Protein AF-A0A2S7BXI3-F1 (afdb_monomer_lite)

Organism: NCBI:txid743699

Radius of gyration: 25.81 Å; chains: 1; bounding box: 62×30×86 Å

pLDDT: mean 72.22, std 14.23, range [39.94, 91.0]

Sequence (133 aa):
MGDLLAGLSDLPPLTIGIALSSFLTGALSGAFLQHRASAKRASDIFRLALLEAFSGMYPTPSNWPSNVDARLRSVYPKLEQAVEAFRPHLSLWRRRSFNQAWFLYRLGEDGREIDVQVYHQYMEFMEAGHPPH

Foldseek 3Di:
DPPVVVVVVPDDPVVVVVVVVVVVVVVVVVVVVVLVVVLVVLVVVLVVLVCVLCPQCPDDVVSQDPCNVVSCVVSVVSNVVSLVSNLVSDDPVVSVVSVVVVQCQQDNPVSPPDVHGDPVVVCVVVPPDDDDD

Structure (mmCIF, N/CA/C/O backbone):
data_AF-A0A2S7BXI3-F1
#
_entry.id   AF-A0A2S7BXI3-F1
#
loop_
_atom_site.group_PDB
_atom_site.id
_atom_site.type_symbol
_atom_site.label_atom_id
_atom_site.label_alt_id
_atom_site.label_comp_id
_atom_site.label_asym_id
_atom_site.label_entity_id
_atom_site.label_seq_id
_atom_site.pdbx_PDB_ins_code
_atom_site.Cartn_x
_atom_site.Cartn_y
_atom_site.Cartn_z
_atom_site.occupancy
_atom_site.B_iso_or_equiv
_atom_site.auth_seq_id
_atom_site.auth_comp_id
_atom_site.auth_asym_id
_atom_site.auth_atom_id
_atom_site.pdbx_PDB_model_num
ATOM 1 N N . MET A 1 1 ? 29.683 -0.791 -46.509 1.00 50.84 1 MET A N 1
ATOM 2 C CA . MET A 1 1 ? 29.049 -1.089 -45.202 1.00 50.84 1 MET A CA 1
ATOM 3 C C . MET A 1 1 ? 30.025 -1.878 -44.31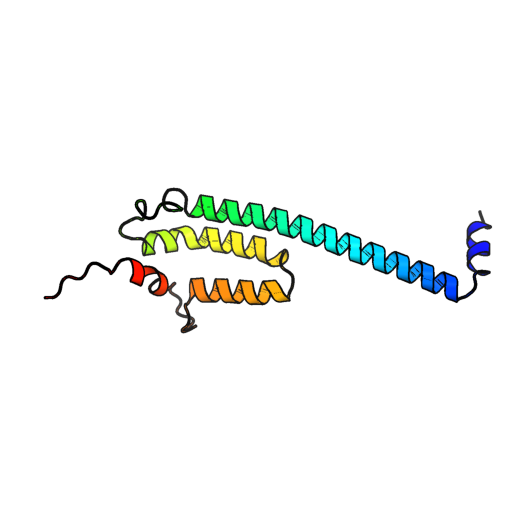2 1.00 50.84 1 MET A C 1
ATOM 5 O O . MET A 1 1 ? 29.654 -2.896 -43.753 1.00 50.84 1 MET A O 1
ATOM 9 N N . GLY A 1 2 ? 31.290 -1.441 -44.225 1.00 53.94 2 GLY A N 1
ATOM 10 C CA . GLY A 1 2 ? 32.366 -2.158 -43.515 1.00 53.94 2 GLY A CA 1
ATOM 11 C C . GLY A 1 2 ? 33.232 -1.268 -42.614 1.00 53.94 2 GLY A C 1
ATOM 12 O O . GLY A 1 2 ? 33.927 -1.779 -41.747 1.00 53.94 2 GLY A O 1
ATOM 13 N N . ASP A 1 3 ? 33.130 0.058 -42.742 1.00 53.88 3 ASP A N 1
ATOM 14 C CA . ASP A 1 3 ? 34.068 0.988 -42.094 1.00 53.88 3 ASP A CA 1
ATOM 15 C C . ASP A 1 3 ? 33.709 1.366 -40.651 1.00 53.88 3 ASP A C 1
ATOM 17 O O . ASP A 1 3 ? 34.547 1.885 -39.921 1.00 53.88 3 ASP A O 1
ATOM 21 N N . LEU A 1 4 ? 32.490 1.064 -40.189 1.00 53.25 4 LEU A N 1
ATOM 22 C CA . LEU A 1 4 ? 32.095 1.322 -38.796 1.00 53.25 4 LEU A CA 1
ATOM 23 C C . LEU A 1 4 ? 32.611 0.262 -37.812 1.00 53.25 4 LEU A C 1
ATOM 25 O O . LEU A 1 4 ? 32.673 0.528 -36.616 1.00 53.25 4 LEU A O 1
ATOM 29 N N . LEU A 1 5 ? 32.995 -0.923 -38.299 1.00 51.75 5 LEU A N 1
ATOM 30 C CA . LEU A 1 5 ? 33.536 -1.997 -37.460 1.00 51.75 5 LEU A CA 1
ATOM 31 C C . LEU A 1 5 ? 35.070 -1.955 -37.361 1.00 51.75 5 LEU A C 1
ATOM 33 O O . LEU A 1 5 ? 35.613 -2.425 -36.366 1.00 51.75 5 LEU A O 1
ATOM 37 N N . ALA A 1 6 ? 35.760 -1.338 -38.329 1.00 53.00 6 ALA A N 1
ATOM 38 C CA . ALA A 1 6 ? 37.219 -1.184 -38.320 1.00 53.00 6 ALA A CA 1
ATOM 39 C C . ALA A 1 6 ? 37.709 -0.129 -37.306 1.00 53.00 6 ALA A C 1
ATOM 41 O O . ALA A 1 6 ? 38.763 -0.288 -36.702 1.00 53.00 6 ALA A O 1
ATOM 42 N N . GLY A 1 7 ? 36.920 0.920 -37.047 1.00 55.00 7 GLY A N 1
ATOM 43 C CA . GLY A 1 7 ? 37.279 1.956 -36.067 1.00 55.00 7 GLY A CA 1
ATOM 44 C C . GLY A 1 7 ? 37.187 1.513 -34.599 1.00 55.00 7 GLY A C 1
ATOM 45 O O . GLY A 1 7 ? 37.704 2.197 -33.722 1.00 55.00 7 GLY A O 1
ATOM 46 N N . LEU A 1 8 ? 36.537 0.379 -34.315 1.00 52.25 8 LEU A N 1
ATOM 47 C CA . LEU A 1 8 ? 36.381 -0.157 -32.957 1.00 52.25 8 LEU A CA 1
ATOM 48 C C . LEU A 1 8 ? 37.567 -1.035 -32.519 1.00 52.25 8 LEU A C 1
ATOM 50 O O . LEU A 1 8 ? 37.773 -1.194 -31.317 1.00 52.25 8 LEU A O 1
ATOM 54 N N . SER A 1 9 ? 38.348 -1.583 -33.460 1.00 59.09 9 SER A N 1
ATOM 55 C CA . SER A 1 9 ? 39.502 -2.450 -33.166 1.00 59.09 9 SER A CA 1
ATOM 56 C C . SER A 1 9 ? 40.807 -1.700 -32.876 1.00 59.09 9 SER A C 1
ATOM 58 O O . SER A 1 9 ? 41.696 -2.285 -32.267 1.00 59.09 9 SER A O 1
ATOM 60 N N . ASP A 1 10 ? 40.910 -0.423 -33.262 1.00 63.25 10 ASP A N 1
ATOM 61 C CA . ASP A 1 10 ? 42.102 0.427 -33.051 1.00 63.25 10 ASP A CA 1
ATOM 62 C C . ASP A 1 10 ? 42.053 1.256 -31.755 1.00 63.25 10 ASP A C 1
ATOM 64 O O . ASP A 1 10 ? 42.933 2.072 -31.468 1.00 63.25 10 ASP A O 1
ATOM 68 N N . LEU A 1 11 ? 41.014 1.067 -30.943 1.00 59.44 11 LEU A N 1
ATOM 69 C CA . LEU A 1 11 ? 40.835 1.804 -29.702 1.00 59.44 11 LEU A CA 1
ATOM 70 C C . LEU A 1 11 ? 41.689 1.200 -28.574 1.00 59.44 11 LEU A C 1
ATOM 72 O O . LEU A 1 11 ? 41.648 -0.013 -28.350 1.00 59.44 11 LEU A O 1
ATOM 76 N N . PRO A 1 12 ? 42.444 2.016 -27.808 1.00 63.62 12 PRO A N 1
ATOM 77 C CA . PRO A 1 12 ? 43.251 1.503 -26.711 1.00 63.62 12 PRO A CA 1
ATOM 78 C C . PRO A 1 12 ? 42.334 0.822 -25.682 1.00 63.62 12 PRO A C 1
ATOM 80 O O . PRO A 1 12 ? 41.264 1.358 -25.380 1.00 63.62 12 PRO A O 1
ATOM 83 N N . PRO A 1 13 ? 42.736 -0.310 -25.079 1.00 61.88 13 PRO A N 1
ATOM 84 C CA . PRO A 1 13 ? 41.874 -1.137 -24.223 1.00 61.88 13 PRO A CA 1
ATOM 85 C C . PRO A 1 13 ? 41.210 -0.366 -23.065 1.00 61.88 13 PRO A C 1
ATOM 87 O O . PRO A 1 13 ? 40.120 -0.719 -22.616 1.00 61.88 13 PRO A O 1
ATOM 90 N N . LEU A 1 14 ? 41.816 0.743 -22.631 1.00 58.12 14 LEU A N 1
ATOM 91 C CA . LEU A 1 14 ? 41.250 1.655 -21.636 1.00 58.12 14 LEU A CA 1
ATOM 92 C C . LEU A 1 14 ? 39.958 2.355 -22.105 1.00 58.12 14 LEU A C 1
ATOM 94 O O . LEU A 1 14 ? 39.046 2.539 -21.306 1.00 58.12 14 LEU A O 1
ATOM 98 N N . THR A 1 15 ? 39.828 2.705 -23.388 1.00 60.88 15 THR A N 1
ATOM 99 C CA . THR A 1 15 ? 38.626 3.379 -23.926 1.00 60.88 15 THR A CA 1
ATOM 100 C C . THR A 1 15 ? 37.407 2.460 -24.004 1.00 60.88 15 THR A C 1
ATOM 102 O O . THR A 1 15 ? 36.299 2.901 -23.700 1.00 60.88 15 THR A O 1
ATOM 105 N N . ILE A 1 16 ? 37.604 1.168 -24.291 1.00 60.34 16 ILE A N 1
ATOM 106 C CA . ILE A 1 16 ? 36.536 0.154 -24.245 1.00 60.34 16 ILE A CA 1
ATOM 107 C C . ILE A 1 16 ? 36.019 -0.005 -22.804 1.00 60.34 16 ILE A C 1
ATOM 109 O O . ILE A 1 16 ? 34.808 -0.031 -22.573 1.00 60.34 16 ILE A O 1
ATOM 113 N N . GLY A 1 17 ? 36.922 -0.021 -21.815 1.00 58.16 17 GLY A N 1
ATOM 114 C CA . GLY A 1 17 ? 36.558 -0.054 -20.392 1.00 58.16 17 GLY A CA 1
ATOM 115 C C . GLY A 1 17 ? 35.793 1.192 -19.921 1.00 58.16 17 GLY A C 1
ATOM 116 O O . GLY A 1 17 ? 34.798 1.085 -19.198 1.00 58.16 17 GLY A O 1
ATOM 117 N N . ILE A 1 18 ? 36.199 2.384 -20.370 1.00 64.44 18 ILE A N 1
ATOM 118 C CA . ILE A 1 18 ? 35.519 3.650 -20.043 1.00 64.44 18 ILE A CA 1
ATOM 119 C C . ILE A 1 18 ? 34.113 3.705 -20.668 1.00 64.44 18 ILE A C 1
ATOM 121 O O . ILE A 1 18 ? 33.156 4.110 -20.004 1.00 64.44 18 ILE A O 1
ATOM 125 N N . ALA A 1 19 ? 33.953 3.244 -21.910 1.00 59.22 19 ALA A N 1
ATOM 126 C CA . ALA A 1 19 ? 32.653 3.209 -22.579 1.00 59.22 19 ALA A CA 1
ATOM 127 C C . ALA A 1 19 ? 31.674 2.235 -21.893 1.00 59.22 19 ALA A C 1
ATOM 129 O O . ALA A 1 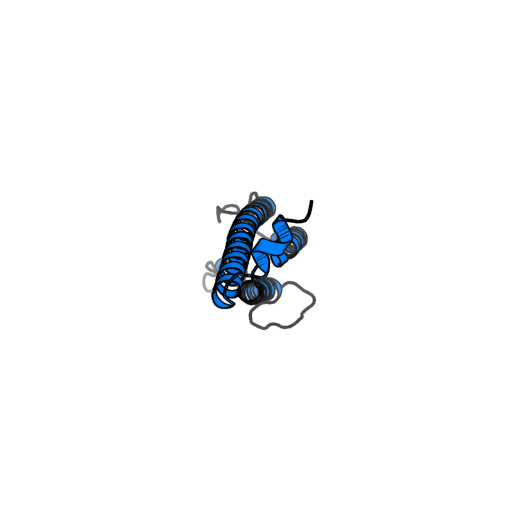19 ? 30.526 2.597 -21.623 1.00 59.22 19 ALA A O 1
ATOM 130 N N . LEU A 1 20 ? 32.137 1.032 -21.531 1.00 59.47 20 LEU A N 1
ATOM 131 C CA . LEU A 1 20 ? 31.329 0.038 -20.812 1.00 59.47 20 LEU A CA 1
ATOM 132 C C . LEU A 1 20 ? 30.924 0.516 -19.412 1.00 59.47 20 LEU A C 1
ATOM 134 O O . LEU A 1 20 ? 29.762 0.381 -19.030 1.00 59.47 20 LEU A O 1
ATOM 138 N N . SER A 1 21 ? 31.847 1.114 -18.655 1.00 59.34 21 SER A N 1
ATOM 139 C CA . SER A 1 21 ? 31.545 1.642 -17.315 1.00 59.34 21 SER A CA 1
ATOM 140 C C . SER A 1 21 ? 30.535 2.794 -17.353 1.00 59.34 21 SER A C 1
ATOM 142 O O . SER A 1 21 ? 29.622 2.837 -16.525 1.00 59.34 21 SER A O 1
ATOM 144 N N . SER A 1 22 ? 30.627 3.679 -18.348 1.00 64.00 22 SER A N 1
ATOM 145 C CA . SER A 1 22 ? 29.676 4.781 -18.543 1.00 64.00 22 SER A CA 1
ATOM 146 C C . SER A 1 22 ? 28.279 4.265 -18.900 1.00 64.00 22 SER A C 1
ATOM 148 O O . SER A 1 22 ? 27.282 4.717 -18.332 1.00 64.00 22 SER A O 1
ATOM 150 N N . PHE A 1 23 ? 28.202 3.262 -19.780 1.00 66.44 23 PHE A N 1
ATOM 151 C CA . PHE A 1 23 ? 26.943 2.620 -20.157 1.00 66.44 23 PHE A CA 1
ATOM 152 C C . PHE A 1 23 ? 26.285 1.899 -18.971 1.00 66.44 23 PHE A C 1
ATOM 154 O O . PHE A 1 23 ? 25.097 2.094 -18.709 1.00 66.44 23 PHE A O 1
ATOM 161 N N . LEU A 1 24 ? 27.064 1.135 -18.198 1.00 63.72 24 LEU A N 1
ATOM 162 C CA . LEU A 1 24 ? 26.586 0.459 -16.988 1.00 63.72 24 LEU A CA 1
ATOM 163 C C . LEU A 1 24 ? 26.101 1.464 -15.934 1.00 63.72 24 LEU A C 1
ATOM 165 O O . LEU A 1 24 ? 25.026 1.285 -15.363 1.00 63.72 24 LEU A O 1
ATOM 169 N N . THR A 1 25 ? 26.836 2.557 -15.717 1.00 62.69 25 THR A N 1
ATOM 170 C CA . THR A 1 25 ? 26.452 3.604 -14.755 1.00 62.69 25 THR A CA 1
ATOM 171 C C . THR A 1 25 ? 25.155 4.304 -15.168 1.00 62.69 25 THR A C 1
ATOM 173 O O . THR A 1 25 ? 24.282 4.537 -14.327 1.00 62.69 25 THR A O 1
ATOM 176 N N . GLY A 1 26 ? 24.985 4.599 -16.460 1.00 59.00 26 GLY A N 1
ATOM 177 C CA . GLY A 1 26 ? 23.761 5.187 -17.007 1.00 59.00 26 GLY A CA 1
ATOM 178 C C . GLY A 1 26 ? 22.553 4.253 -16.900 1.00 59.00 26 GLY A C 1
ATOM 179 O O . GLY A 1 26 ? 21.495 4.675 -16.435 1.00 59.00 26 GLY A O 1
ATOM 180 N N . ALA A 1 27 ? 22.715 2.973 -17.246 1.00 64.31 27 ALA A N 1
ATOM 181 C CA . ALA A 1 27 ? 21.654 1.970 -17.141 1.00 64.31 27 ALA A CA 1
ATOM 182 C C . ALA A 1 27 ? 21.201 1.753 -15.687 1.00 64.31 27 ALA A C 1
ATOM 184 O O . ALA A 1 27 ? 20.002 1.738 -15.405 1.00 64.31 27 ALA A O 1
ATOM 185 N N . LEU A 1 28 ? 22.148 1.658 -14.747 1.00 64.88 28 LEU A N 1
ATOM 186 C CA . LEU A 1 28 ? 21.853 1.530 -13.317 1.00 64.88 28 LEU A CA 1
ATOM 187 C C . LEU A 1 28 ? 21.157 2.780 -12.765 1.00 64.88 28 LEU A C 1
ATOM 189 O O . LEU A 1 28 ? 20.193 2.670 -12.007 1.00 64.88 28 LEU A O 1
ATOM 193 N N . SER A 1 29 ? 21.601 3.967 -13.184 1.00 62.19 29 SER A N 1
ATOM 194 C CA . SER A 1 29 ? 20.999 5.245 -12.784 1.00 62.19 29 SER A CA 1
ATOM 195 C C . SER A 1 29 ? 19.576 5.406 -13.332 1.00 62.19 29 SER A C 1
ATOM 197 O O . SER A 1 29 ? 18.671 5.802 -12.596 1.00 62.19 29 SER A O 1
ATOM 199 N N . GLY A 1 30 ? 19.344 5.031 -14.594 1.00 59.72 30 GLY A N 1
ATOM 200 C CA . GLY A 1 30 ? 18.017 5.001 -15.212 1.00 59.72 30 GLY A CA 1
ATOM 201 C C . GLY A 1 30 ? 17.071 4.022 -14.515 1.00 59.72 30 GLY A C 1
ATOM 202 O O . GLY A 1 30 ? 15.964 4.402 -14.130 1.00 59.72 30 GLY A O 1
ATOM 203 N N . ALA A 1 31 ? 17.531 2.793 -14.258 1.00 65.94 31 ALA A N 1
ATOM 204 C CA . ALA A 1 31 ? 16.770 1.787 -13.520 1.00 65.94 31 ALA A CA 1
ATOM 205 C C . ALA A 1 31 ? 16.426 2.255 -12.096 1.00 65.94 31 ALA A C 1
ATOM 207 O O . ALA A 1 31 ? 15.306 2.051 -11.627 1.00 65.94 31 ALA A O 1
ATOM 208 N N . PHE A 1 32 ? 17.350 2.944 -11.420 1.00 64.50 32 PHE A N 1
ATOM 209 C CA . PHE A 1 32 ? 17.114 3.509 -10.094 1.00 64.50 32 PHE A CA 1
ATOM 210 C C . PHE A 1 32 ? 16.047 4.610 -10.110 1.00 64.50 32 PHE A C 1
ATOM 212 O O . PHE A 1 32 ? 15.133 4.597 -9.283 1.00 64.50 32 PHE A O 1
ATOM 219 N N . LEU A 1 33 ? 16.116 5.548 -11.059 1.00 69.88 33 LEU A N 1
ATOM 220 C CA . LEU A 1 33 ? 15.112 6.606 -11.205 1.00 69.88 33 LEU A CA 1
ATOM 221 C C . LEU A 1 33 ? 13.735 6.031 -11.552 1.00 69.88 33 LEU A C 1
ATOM 223 O O . LEU A 1 33 ? 12.737 6.422 -10.942 1.00 69.88 33 LEU A O 1
ATOM 227 N N . GLN A 1 34 ? 13.682 5.060 -12.464 1.00 73.00 34 GLN A N 1
ATOM 228 C CA . GLN A 1 34 ? 12.452 4.368 -12.835 1.00 73.00 34 GLN A CA 1
ATOM 229 C C . GLN A 1 34 ? 11.852 3.610 -11.646 1.00 73.00 34 GLN A C 1
ATOM 231 O O . GLN A 1 34 ? 10.660 3.755 -11.378 1.00 73.00 34 GLN A O 1
ATOM 236 N N . HIS A 1 35 ? 12.673 2.889 -10.878 1.00 74.69 35 HIS A N 1
ATOM 237 C CA . HIS A 1 35 ? 12.247 2.205 -9.658 1.00 74.69 35 HIS A CA 1
ATOM 238 C C . HIS A 1 35 ? 11.710 3.192 -8.609 1.00 74.69 35 HIS A C 1
ATOM 240 O O . HIS A 1 35 ? 10.726 2.918 -7.921 1.00 74.69 35 HIS A O 1
ATOM 246 N N . ARG A 1 36 ? 12.325 4.372 -8.460 1.00 74.69 36 ARG A N 1
ATOM 247 C CA . ARG A 1 36 ? 11.824 5.411 -7.542 1.00 74.69 36 ARG A CA 1
ATOM 248 C C . ARG A 1 36 ? 10.499 6.001 -8.009 1.00 74.69 36 ARG A C 1
ATOM 250 O O . ARG A 1 36 ? 9.607 6.194 -7.186 1.00 74.69 36 ARG A O 1
ATOM 257 N N . ALA A 1 37 ? 10.356 6.266 -9.305 1.00 76.75 37 ALA A N 1
ATOM 258 C CA . ALA A 1 37 ? 9.115 6.772 -9.878 1.00 76.75 37 ALA A CA 1
ATOM 259 C C . ALA A 1 37 ? 7.976 5.746 -9.756 1.00 76.75 37 ALA A C 1
ATOM 261 O O . ALA A 1 37 ? 6.865 6.112 -9.367 1.00 76.75 37 ALA A O 1
ATOM 262 N N . SER A 1 38 ? 8.252 4.462 -10.014 1.00 81.50 38 SER A N 1
ATOM 263 C CA . SER A 1 38 ? 7.272 3.387 -9.833 1.00 81.50 38 SER A CA 1
ATOM 264 C C . SER A 1 38 ? 6.897 3.206 -8.367 1.00 81.50 38 SER A C 1
ATOM 266 O O . SER A 1 38 ? 5.715 3.091 -8.063 1.00 81.50 38 SER A O 1
ATOM 268 N N . ALA A 1 39 ? 7.869 3.258 -7.450 1.00 83.56 39 ALA A N 1
ATOM 269 C CA . ALA A 1 39 ? 7.607 3.157 -6.016 1.00 83.56 39 ALA A CA 1
ATOM 270 C C . ALA A 1 39 ? 6.746 4.320 -5.502 1.00 83.56 39 ALA A C 1
ATOM 272 O O . ALA A 1 39 ? 5.852 4.098 -4.690 1.00 83.56 39 ALA A O 1
ATOM 273 N N . LYS A 1 40 ? 6.963 5.546 -6.002 1.00 86.06 40 LYS A N 1
ATOM 274 C CA . LYS A 1 40 ? 6.118 6.700 -5.661 1.00 86.06 40 LYS A CA 1
ATOM 275 C C . LYS A 1 40 ? 4.670 6.477 -6.104 1.00 86.06 40 LYS A C 1
ATOM 277 O O . LYS A 1 40 ? 3.772 6.568 -5.279 1.00 86.06 40 LYS A O 1
ATOM 282 N N . ARG A 1 41 ? 4.450 6.124 -7.376 1.00 87.50 41 ARG A N 1
ATOM 283 C CA . ARG A 1 41 ? 3.097 5.860 -7.901 1.00 87.50 41 ARG A CA 1
ATOM 284 C C . ARG A 1 41 ? 2.405 4.724 -7.148 1.00 87.50 41 ARG A C 1
ATOM 286 O O . ARG A 1 41 ? 1.248 4.860 -6.773 1.00 87.50 41 ARG A O 1
ATOM 293 N N . ALA A 1 42 ? 3.122 3.633 -6.890 1.00 87.81 42 ALA A N 1
ATOM 294 C CA . ALA A 1 42 ? 2.600 2.510 -6.122 1.00 87.81 42 ALA A CA 1
ATOM 295 C C . ALA A 1 42 ? 2.249 2.917 -4.682 1.00 87.81 42 ALA A C 1
ATOM 297 O O . ALA A 1 42 ? 1.234 2.476 -4.155 1.00 87.81 42 ALA A O 1
ATOM 298 N N . SER A 1 43 ? 3.038 3.805 -4.067 1.00 88.19 43 SER A N 1
ATOM 299 C CA . SER A 1 43 ? 2.746 4.353 -2.739 1.00 88.19 43 SER A CA 1
ATOM 300 C C . SER A 1 43 ? 1.488 5.219 -2.739 1.00 88.19 43 SER A C 1
ATOM 302 O O . SER A 1 43 ? 0.714 5.151 -1.788 1.00 88.19 43 SER A O 1
ATOM 304 N N . ASP A 1 44 ? 1.274 6.026 -3.780 1.00 89.56 44 ASP A N 1
ATOM 305 C CA . ASP A 1 44 ? 0.068 6.846 -3.911 1.00 89.56 44 ASP A CA 1
ATOM 306 C C . ASP A 1 44 ? -1.179 5.962 -4.061 1.00 89.56 44 ASP A C 1
ATOM 308 O O . ASP A 1 44 ? -2.171 6.180 -3.367 1.00 89.56 44 ASP A O 1
ATOM 312 N N . ILE A 1 45 ? -1.102 4.919 -4.896 1.00 90.12 45 ILE A N 1
ATOM 313 C CA . ILE A 1 45 ? -2.181 3.935 -5.083 1.00 90.12 45 ILE A CA 1
ATOM 314 C C . ILE A 1 45 ? -2.470 3.191 -3.776 1.00 90.12 45 ILE A C 1
ATOM 316 O O . ILE A 1 45 ? -3.622 3.106 -3.359 1.00 90.12 45 ILE A O 1
ATOM 320 N N . PHE A 1 46 ? -1.431 2.703 -3.094 1.00 89.38 46 PHE A N 1
ATOM 321 C CA . PHE A 1 46 ? -1.566 2.014 -1.812 1.00 89.38 46 PHE A CA 1
ATOM 322 C C . PHE A 1 46 ? -2.219 2.908 -0.748 1.00 89.38 46 PHE A C 1
ATOM 324 O O . PHE A 1 46 ? -3.131 2.482 -0.041 1.00 89.38 46 PHE A O 1
ATOM 331 N N . ARG A 1 47 ? -1.811 4.182 -0.673 1.00 90.06 47 ARG A N 1
ATOM 332 C CA . ARG A 1 47 ? -2.401 5.164 0.244 1.00 90.06 47 ARG A CA 1
ATOM 333 C C . ARG A 1 47 ? -3.875 5.419 -0.061 1.00 90.06 47 ARG A C 1
ATOM 335 O O . ARG A 1 47 ? -4.672 5.501 0.868 1.00 90.06 47 ARG A O 1
ATOM 342 N N . LEU A 1 48 ? -4.242 5.558 -1.334 1.00 91.00 48 LEU A N 1
ATOM 343 C CA . LEU A 1 48 ? -5.639 5.745 -1.729 1.00 91.00 48 LEU A CA 1
ATOM 344 C C . LEU A 1 48 ? -6.487 4.524 -1.366 1.00 91.00 48 LEU A C 1
ATOM 346 O O . LEU A 1 48 ? -7.546 4.699 -0.774 1.00 91.00 48 LEU A O 1
ATOM 350 N N . ALA A 1 49 ? -5.984 3.312 -1.620 1.00 90.25 49 ALA A N 1
ATOM 351 C CA . ALA A 1 49 ? -6.666 2.076 -1.246 1.00 90.25 49 ALA A CA 1
ATOM 352 C C . ALA A 1 49 ? -6.900 1.985 0.272 1.00 90.25 49 ALA A C 1
ATOM 354 O O . ALA A 1 49 ? -7.988 1.611 0.700 1.00 90.25 49 ALA A O 1
ATOM 355 N N . LEU A 1 50 ? -5.918 2.389 1.088 1.00 87.69 50 LEU A N 1
ATOM 356 C CA . LEU A 1 50 ? -6.068 2.485 2.545 1.00 87.69 50 LEU A CA 1
ATOM 357 C C . LEU A 1 50 ? -7.143 3.500 2.955 1.00 87.69 50 LEU A C 1
ATOM 359 O O . LEU A 1 50 ? -7.999 3.197 3.782 1.00 87.69 50 LEU A O 1
ATOM 363 N N . LEU A 1 51 ? -7.114 4.706 2.388 1.00 88.25 51 LEU A N 1
ATOM 364 C CA . LEU A 1 51 ? -8.084 5.753 2.722 1.00 88.25 51 LEU A CA 1
ATOM 365 C C . LEU A 1 51 ? -9.507 5.375 2.304 1.00 88.25 51 LEU A C 1
ATOM 367 O O . LEU A 1 51 ? -10.454 5.662 3.028 1.00 88.25 51 LEU A O 1
ATOM 371 N N . GLU A 1 52 ? -9.658 4.709 1.163 1.00 88.75 52 GLU A N 1
ATOM 372 C CA . GLU A 1 52 ? -10.942 4.193 0.697 1.00 88.75 52 GLU A CA 1
ATOM 373 C C . GLU A 1 52 ? -11.455 3.073 1.611 1.00 88.75 52 GLU A C 1
ATOM 375 O O . GLU A 1 52 ? -12.606 3.093 2.049 1.00 88.75 52 GLU A O 1
ATOM 380 N N . ALA A 1 53 ? -10.581 2.128 1.956 1.00 86.69 53 ALA A N 1
ATOM 381 C CA . ALA A 1 53 ? -10.856 1.029 2.872 1.00 86.69 53 ALA A CA 1
ATOM 382 C C . ALA A 1 53 ? -11.358 1.522 4.246 1.00 86.69 53 ALA A C 1
ATOM 384 O O . ALA A 1 53 ? -12.333 0.991 4.790 1.00 86.69 53 ALA A O 1
ATOM 385 N N . PHE A 1 54 ? -10.748 2.588 4.769 1.00 84.00 54 PHE A N 1
ATOM 386 C CA . PHE A 1 54 ? -11.123 3.222 6.037 1.00 84.00 54 PHE A CA 1
ATOM 387 C C . PHE A 1 54 ? -12.049 4.435 5.889 1.00 84.00 54 PHE A C 1
ATOM 389 O O . PHE A 1 54 ? -12.245 5.185 6.852 1.00 84.00 54 PHE A O 1
ATOM 396 N N . SER A 1 55 ? -12.651 4.625 4.713 1.00 83.25 55 SER A N 1
ATOM 397 C CA . SER A 1 55 ? -13.543 5.752 4.459 1.00 83.25 55 SER A CA 1
ATOM 398 C C . SER A 1 55 ? -14.705 5.766 5.454 1.00 83.25 55 SER A C 1
ATOM 400 O O . SER A 1 55 ? -15.330 4.737 5.744 1.00 83.25 55 SER A O 1
ATOM 402 N N . GLY A 1 56 ? -14.961 6.949 6.011 1.00 78.94 56 GLY A N 1
ATOM 403 C CA . GLY A 1 56 ? -15.975 7.170 7.038 1.00 78.94 56 GLY A CA 1
ATOM 404 C C . GLY A 1 56 ? -15.530 6.853 8.468 1.00 78.94 56 GLY A C 1
ATOM 405 O O . GLY A 1 56 ? -16.259 7.210 9.380 1.00 78.94 56 GLY A O 1
ATOM 406 N N . MET A 1 57 ? -14.352 6.255 8.682 1.00 79.56 57 MET A N 1
ATOM 407 C CA . MET A 1 57 ? -13.786 5.978 10.015 1.00 79.56 57 MET A CA 1
ATOM 408 C C . MET A 1 57 ? -12.476 6.743 10.256 1.00 79.56 57 MET A C 1
ATOM 410 O O . MET A 1 57 ? -12.254 7.286 11.332 1.00 79.56 57 MET A O 1
ATOM 414 N N . TYR A 1 58 ? -11.609 6.812 9.247 1.00 73.12 58 TYR A N 1
ATOM 415 C CA . TYR A 1 58 ? -10.352 7.560 9.279 1.00 73.12 58 TYR A CA 1
ATOM 416 C C . TYR A 1 58 ? -10.492 8.855 8.454 1.00 73.12 58 TYR A C 1
ATOM 418 O O . TYR A 1 58 ? -11.172 8.828 7.425 1.00 73.12 58 TYR A O 1
ATOM 426 N N . PRO A 1 59 ? -9.871 9.993 8.839 1.00 69.44 59 PRO A N 1
ATOM 427 C CA . PRO A 1 59 ? -8.917 10.191 9.939 1.00 69.44 59 PRO A CA 1
ATOM 428 C C . PRO A 1 59 ? -9.526 10.587 11.292 1.00 69.44 59 PRO A C 1
ATOM 430 O O . PRO A 1 59 ? -8.794 10.632 12.274 1.00 69.44 59 PRO A O 1
ATOM 433 N N . THR A 1 60 ? -10.823 10.895 11.361 1.00 76.56 60 THR A N 1
ATOM 434 C CA . THR A 1 60 ? -11.454 11.461 12.566 1.00 76.56 60 THR A CA 1
ATOM 435 C C . THR A 1 60 ? -11.799 10.373 13.593 1.00 76.56 60 THR A C 1
ATOM 437 O O . THR A 1 60 ? -12.721 9.596 13.338 1.00 76.56 60 THR A O 1
ATOM 440 N N . PRO A 1 61 ? -11.160 10.342 14.781 1.00 68.50 61 PRO A N 1
ATOM 441 C CA . PRO A 1 61 ? -11.408 9.308 15.793 1.00 68.50 61 PRO A CA 1
ATOM 442 C C . PRO A 1 61 ? -12.870 9.232 16.255 1.00 68.50 61 PRO A C 1
ATOM 444 O O . PRO A 1 61 ? -13.380 8.159 16.547 1.00 68.50 61 PRO A O 1
ATOM 447 N N . SER A 1 62 ? -13.585 10.360 16.251 1.00 75.94 62 SER A N 1
ATOM 448 C CA . SER A 1 62 ? -15.000 10.437 16.640 1.00 75.94 62 SER A CA 1
ATOM 449 C C . SER A 1 62 ? -15.948 9.638 15.739 1.00 75.94 62 SER A C 1
ATOM 451 O O . SER A 1 62 ? -17.067 9.353 16.151 1.00 75.94 62 SER A O 1
ATOM 453 N N . ASN A 1 63 ? -15.520 9.272 14.526 1.00 76.38 63 ASN A N 1
ATOM 454 C CA . ASN A 1 63 ? -16.321 8.474 13.596 1.00 76.38 63 ASN A CA 1
ATOM 455 C C . ASN A 1 63 ? -16.060 6.965 13.730 1.00 76.38 63 ASN A C 1
ATOM 457 O O . ASN A 1 63 ? -16.521 6.177 12.901 1.00 76.38 63 ASN A O 1
ATOM 461 N N . TRP A 1 64 ? -15.282 6.546 14.731 1.00 76.44 64 TRP A N 1
ATOM 462 C CA . TRP A 1 64 ? -14.986 5.137 14.929 1.00 76.44 64 TRP A CA 1
ATOM 463 C C . TRP A 1 64 ? -16.256 4.396 15.356 1.00 76.44 64 TRP A C 1
ATOM 465 O O . TRP A 1 64 ? -16.943 4.831 16.283 1.00 76.44 64 TRP A O 1
ATOM 475 N N . PRO A 1 65 ? -16.614 3.293 14.674 1.00 78.06 65 PRO A N 1
ATOM 476 C CA . PRO A 1 65 ? -17.768 2.505 15.072 1.00 78.06 65 PRO A CA 1
ATOM 477 C C . PRO A 1 65 ? -17.515 1.899 16.454 1.00 78.06 65 PRO A C 1
ATOM 479 O O . PRO A 1 65 ? -16.386 1.546 16.778 1.00 78.06 65 PRO A O 1
ATOM 482 N N . SER A 1 66 ? -18.567 1.703 17.247 1.00 78.75 66 SER A N 1
ATOM 483 C CA . SER A 1 66 ? -18.454 1.057 18.564 1.00 78.75 66 SER A CA 1
ATOM 484 C C . SER A 1 66 ? -17.836 -0.347 18.490 1.00 78.75 66 SER A C 1
ATOM 486 O O . SER A 1 66 ? -17.148 -0.765 19.415 1.00 78.75 66 SER A O 1
ATOM 488 N N . ASN A 1 67 ? -18.031 -1.056 17.372 1.00 78.94 67 ASN A N 1
ATOM 489 C CA . ASN A 1 67 ? -17.377 -2.329 17.072 1.00 78.94 67 ASN A CA 1
ATOM 490 C C . ASN A 1 67 ? -16.303 -2.158 15.982 1.00 78.94 67 ASN A C 1
ATOM 492 O O . ASN A 1 67 ? -16.501 -2.504 14.812 1.00 78.94 67 ASN A O 1
ATOM 496 N N . VAL A 1 68 ? -15.168 -1.583 16.380 1.00 78.75 68 VAL A N 1
ATOM 497 C CA . VAL A 1 68 ? -13.999 -1.362 15.516 1.00 78.75 68 VAL A CA 1
ATOM 498 C C . VAL A 1 68 ? -13.457 -2.676 14.955 1.00 78.75 68 VAL A C 1
ATOM 500 O O . VAL A 1 68 ? -13.178 -2.755 13.762 1.00 78.75 68 VAL A O 1
ATOM 503 N N . ASP A 1 69 ? -13.372 -3.718 15.783 1.00 76.88 69 ASP A N 1
ATOM 504 C CA . ASP A 1 69 ? -12.833 -5.031 15.413 1.00 76.88 69 ASP A CA 1
ATOM 505 C C . ASP A 1 69 ? -13.553 -5.636 14.196 1.00 76.88 69 ASP A C 1
ATOM 507 O O . ASP A 1 69 ? -12.919 -5.978 13.194 1.00 76.88 69 ASP A O 1
ATOM 511 N N . ALA A 1 70 ? -14.890 -5.671 14.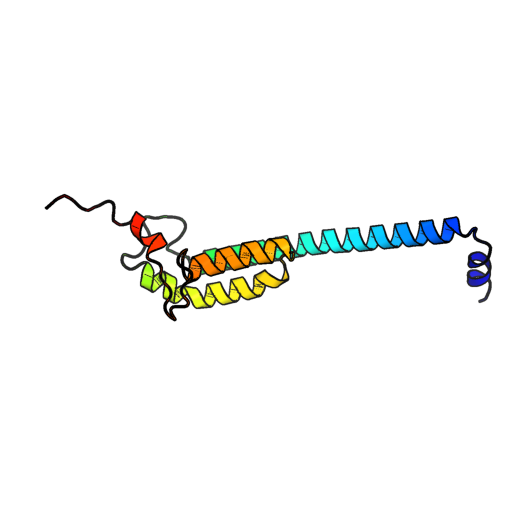220 1.00 80.62 70 ALA A N 1
ATOM 512 C CA . ALA A 1 70 ? -15.678 -6.173 13.096 1.00 80.62 70 ALA A CA 1
ATOM 513 C C . ALA A 1 70 ? -15.434 -5.363 11.811 1.00 80.62 70 ALA A C 1
ATOM 515 O O . ALA A 1 70 ? -15.355 -5.928 10.714 1.00 80.62 70 ALA A O 1
ATOM 516 N N . ARG A 1 71 ? -15.266 -4.038 11.933 1.00 82.31 71 ARG A N 1
ATOM 517 C CA . ARG A 1 71 ? -14.960 -3.177 10.787 1.00 82.31 71 ARG A CA 1
ATOM 518 C C . ARG A 1 71 ? -13.560 -3.457 10.241 1.00 82.31 71 ARG A C 1
ATOM 520 O O . ARG A 1 71 ? -13.437 -3.616 9.028 1.00 82.31 71 ARG A O 1
ATOM 527 N N . LEU A 1 72 ? -12.539 -3.567 11.091 1.00 81.75 72 LEU A N 1
ATOM 528 C CA . LEU A 1 72 ? -11.168 -3.886 10.672 1.00 81.75 72 LEU A CA 1
ATOM 529 C C . LEU A 1 72 ? -11.110 -5.234 9.938 1.00 81.75 72 LEU A C 1
ATOM 531 O O . LEU A 1 72 ? -10.582 -5.298 8.827 1.00 81.75 72 LEU A O 1
ATOM 535 N N . ARG A 1 73 ? -11.767 -6.266 10.483 1.00 83.06 73 ARG A N 1
ATOM 536 C CA . ARG A 1 73 ? -11.891 -7.591 9.850 1.00 83.06 73 ARG A CA 1
ATOM 537 C C . ARG A 1 73 ? -12.582 -7.532 8.490 1.00 83.06 73 ARG A C 1
ATOM 539 O O . ARG A 1 73 ? -12.118 -8.149 7.537 1.00 83.06 73 ARG A O 1
ATOM 546 N N . SER A 1 74 ? -13.662 -6.756 8.368 1.00 85.75 74 SER A N 1
ATOM 547 C CA . SER A 1 74 ? -14.390 -6.618 7.095 1.00 85.75 74 SER A CA 1
ATOM 548 C C . SER A 1 74 ? -13.557 -5.956 5.992 1.00 85.75 74 SER A C 1
ATOM 550 O O . SER A 1 74 ? -13.740 -6.229 4.806 1.00 85.75 74 SER A O 1
ATOM 552 N N . VAL A 1 75 ? -12.631 -5.080 6.384 1.00 87.12 75 VAL A N 1
ATOM 553 C CA . VAL A 1 75 ? -11.785 -4.305 5.476 1.00 87.12 75 VAL A CA 1
ATOM 554 C C . VAL A 1 75 ? -10.499 -5.061 5.124 1.00 87.12 75 VAL A C 1
ATOM 556 O O . VAL A 1 75 ? -9.923 -4.830 4.058 1.00 87.12 75 VAL A O 1
ATOM 559 N N . TYR A 1 76 ? -10.082 -6.010 5.965 1.00 86.44 76 TYR A N 1
ATOM 560 C CA . TYR A 1 76 ? -8.833 -6.748 5.814 1.00 86.44 76 TYR A CA 1
ATOM 561 C C . TYR A 1 76 ? -8.580 -7.338 4.415 1.00 86.44 76 TYR A C 1
ATOM 563 O O . TYR A 1 76 ? -7.493 -7.093 3.891 1.00 86.44 76 TYR A O 1
ATOM 571 N N . PRO A 1 77 ? -9.527 -8.031 3.746 1.00 88.12 77 PRO A N 1
ATOM 572 C CA . PRO A 1 77 ? -9.257 -8.611 2.428 1.00 88.12 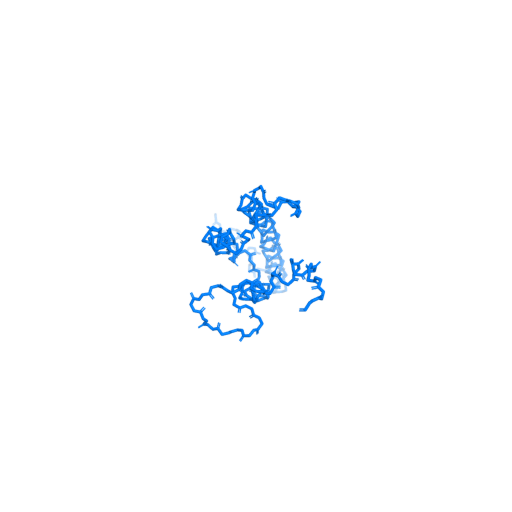77 PRO A CA 1
ATOM 573 C C . PRO A 1 77 ? -8.863 -7.561 1.380 1.00 88.12 77 PRO A C 1
ATOM 575 O O . PRO A 1 77 ? -8.033 -7.819 0.510 1.00 88.12 77 PRO A O 1
ATOM 578 N N . LYS A 1 78 ? -9.419 -6.344 1.476 1.00 87.81 78 LYS A N 1
ATOM 579 C CA . LYS A 1 78 ? -9.043 -5.228 0.595 1.00 87.81 78 LYS A CA 1
ATOM 580 C C . LYS A 1 78 ? -7.634 -4.720 0.901 1.00 87.81 78 LYS A C 1
ATOM 582 O O . LYS A 1 78 ? -6.891 -4.383 -0.017 1.00 87.81 78 LYS A O 1
ATOM 587 N N . LEU A 1 79 ? -7.259 -4.680 2.180 1.00 87.38 79 LEU A N 1
ATOM 588 C CA . LEU A 1 79 ? -5.911 -4.294 2.598 1.00 87.38 79 LEU A CA 1
ATOM 589 C C . LEU A 1 79 ? -4.874 -5.315 2.149 1.00 87.38 79 LEU A C 1
ATOM 591 O O . LEU A 1 79 ? -3.838 -4.922 1.629 1.00 87.38 79 LEU A O 1
ATOM 595 N N . GLU A 1 80 ? -5.168 -6.607 2.284 1.00 89.69 80 GLU A N 1
ATOM 596 C CA . GLU A 1 80 ? -4.288 -7.682 1.829 1.00 89.69 80 GLU A CA 1
ATOM 597 C C . GLU A 1 80 ? -4.021 -7.586 0.321 1.00 89.69 80 GLU A C 1
ATOM 599 O O . GLU A 1 80 ? -2.867 -7.628 -0.103 1.00 89.69 80 GLU A O 1
ATOM 604 N N . GLN A 1 81 ? -5.054 -7.334 -0.488 1.00 89.50 81 GLN A N 1
ATOM 605 C CA . GLN A 1 81 ? -4.887 -7.094 -1.927 1.00 89.50 81 GLN A CA 1
ATOM 606 C C . GLN A 1 81 ? -3.995 -5.878 -2.216 1.00 89.50 81 GLN A C 1
ATOM 608 O O . GLN A 1 81 ? -3.103 -5.950 -3.064 1.00 89.50 81 GLN A O 1
ATOM 613 N N . ALA A 1 82 ? -4.199 -4.767 -1.503 1.00 89.56 82 ALA A N 1
ATOM 614 C CA . ALA A 1 82 ? -3.382 -3.567 -1.665 1.00 89.56 82 ALA A CA 1
ATOM 615 C C . ALA A 1 82 ? -1.917 -3.801 -1.246 1.00 89.56 82 ALA A C 1
ATOM 617 O O . ALA A 1 82 ? -0.994 -3.313 -1.899 1.00 89.56 82 ALA A O 1
ATOM 618 N N . VAL A 1 83 ? -1.699 -4.576 -0.182 1.00 90.19 83 VAL A N 1
ATOM 619 C CA . VAL A 1 83 ? -0.378 -4.981 0.311 1.00 90.19 83 VAL A CA 1
ATOM 620 C C . VAL A 1 83 ? 0.333 -5.846 -0.724 1.00 90.19 83 VAL A C 1
ATOM 622 O O . VAL A 1 83 ? 1.459 -5.519 -1.101 1.00 90.19 83 VAL A O 1
ATOM 625 N N . GLU A 1 84 ? -0.310 -6.894 -1.240 1.00 90.69 84 GLU A N 1
ATOM 626 C CA . GLU A 1 84 ? 0.280 -7.764 -2.264 1.00 90.69 84 GLU A CA 1
ATOM 627 C C . GLU A 1 84 ? 0.588 -7.012 -3.562 1.00 90.69 84 GLU A C 1
ATOM 629 O O . GLU A 1 84 ? 1.649 -7.220 -4.151 1.00 90.69 84 GLU A O 1
ATOM 634 N N . ALA A 1 85 ? -0.266 -6.067 -3.966 1.00 89.12 85 ALA A N 1
ATOM 635 C CA . ALA A 1 85 ? -0.005 -5.206 -5.117 1.00 89.12 85 ALA A CA 1
ATOM 636 C C . ALA A 1 85 ? 1.184 -4.251 -4.892 1.00 89.12 85 ALA A C 1
ATOM 638 O O . ALA A 1 85 ? 1.912 -3.930 -5.830 1.00 89.12 85 ALA A O 1
ATOM 639 N N . PHE A 1 86 ? 1.415 -3.798 -3.655 1.00 89.31 86 PHE A N 1
ATOM 640 C CA . PHE A 1 86 ? 2.492 -2.862 -3.327 1.00 89.31 86 PHE A CA 1
ATOM 641 C C . PHE A 1 86 ? 3.856 -3.544 -3.115 1.00 89.31 86 PHE A C 1
ATOM 643 O O . PHE A 1 86 ? 4.895 -2.976 -3.470 1.00 89.31 86 PHE A O 1
ATOM 650 N N . ARG A 1 87 ? 3.880 -4.775 -2.581 1.00 88.06 87 ARG A N 1
ATOM 651 C CA . ARG A 1 87 ? 5.104 -5.536 -2.241 1.00 88.06 87 ARG A CA 1
ATOM 652 C C . ARG A 1 87 ? 6.178 -5.579 -3.343 1.00 88.06 87 ARG A C 1
ATOM 654 O O . ARG A 1 87 ? 7.350 -5.423 -2.988 1.00 88.06 87 ARG A O 1
ATOM 661 N N . PRO A 1 88 ? 5.860 -5.778 -4.639 1.00 88.50 88 PRO A N 1
ATOM 662 C CA . PRO A 1 88 ? 6.862 -5.853 -5.706 1.00 88.50 88 PRO A CA 1
ATOM 663 C C . PRO A 1 88 ? 7.602 -4.536 -5.959 1.00 88.50 88 PRO A C 1
ATOM 665 O O . PRO A 1 88 ? 8.690 -4.544 -6.525 1.00 88.50 88 PRO A O 1
ATOM 668 N N . HIS A 1 89 ? 7.035 -3.403 -5.536 1.00 87.69 89 HIS A N 1
ATOM 669 C CA . HIS A 1 89 ? 7.621 -2.075 -5.736 1.00 87.69 89 HIS A CA 1
ATOM 670 C C . HIS A 1 89 ? 8.626 -1.679 -4.644 1.00 87.69 89 HIS A C 1
ATOM 672 O O . HIS A 1 89 ? 9.227 -0.601 -4.699 1.00 87.69 89 HIS A O 1
ATOM 678 N N . LEU A 1 90 ? 8.809 -2.535 -3.636 1.00 84.75 90 LEU A N 1
ATOM 679 C CA . LEU A 1 90 ? 9.748 -2.324 -2.545 1.00 84.75 90 LEU A CA 1
ATOM 680 C C . LEU A 1 90 ? 11.098 -2.971 -2.854 1.00 84.75 90 LEU A C 1
ATOM 682 O O . LEU A 1 90 ? 11.178 -4.116 -3.293 1.00 84.75 90 LEU A O 1
ATOM 686 N N . SER A 1 91 ? 12.181 -2.264 -2.520 1.00 85.25 91 SER A N 1
ATOM 687 C CA . SER A 1 91 ? 13.509 -2.880 -2.487 1.00 85.25 91 SER A CA 1
ATOM 688 C C . SER A 1 91 ? 13.544 -4.001 -1.447 1.00 85.25 91 SER A C 1
ATOM 690 O O . SER A 1 91 ? 12.823 -3.941 -0.453 1.00 85.25 91 SER A O 1
ATOM 692 N N . LEU A 1 92 ? 14.412 -5.001 -1.628 1.00 80.94 92 LEU A N 1
ATOM 693 C CA . LEU A 1 92 ? 14.504 -6.173 -0.739 1.00 80.94 92 LEU A CA 1
ATOM 694 C C . LEU A 1 92 ? 14.568 -5.801 0.753 1.00 80.94 92 LEU A C 1
ATOM 696 O O . LEU A 1 92 ? 13.823 -6.349 1.565 1.00 80.94 92 LEU A O 1
ATOM 700 N N . TRP A 1 93 ? 15.394 -4.808 1.096 1.00 80.81 93 TRP A N 1
ATOM 701 C CA . TRP A 1 93 ? 15.527 -4.288 2.459 1.00 80.81 93 TRP A CA 1
ATOM 702 C C . TRP A 1 93 ? 14.211 -3.727 3.005 1.00 80.81 93 TRP A C 1
ATOM 704 O O . TRP A 1 93 ? 13.795 -4.071 4.108 1.00 80.81 93 TRP A O 1
ATOM 714 N N . ARG A 1 94 ? 13.515 -2.905 2.210 1.00 83.50 94 ARG A N 1
ATOM 715 C CA . ARG A 1 94 ? 12.229 -2.312 2.604 1.00 83.50 94 ARG A CA 1
ATOM 716 C C . ARG A 1 94 ? 11.115 -3.344 2.638 1.00 83.50 94 ARG A C 1
ATOM 718 O O . ARG A 1 94 ? 10.259 -3.267 3.507 1.00 83.50 94 ARG A O 1
ATOM 725 N N . ARG A 1 95 ? 11.145 -4.326 1.736 1.00 88.44 95 ARG A N 1
ATOM 726 C CA . ARG A 1 95 ? 10.185 -5.428 1.695 1.00 88.44 95 ARG A CA 1
ATOM 727 C C . ARG A 1 95 ? 10.239 -6.247 2.980 1.00 88.44 95 ARG A C 1
ATOM 729 O O . ARG A 1 95 ? 9.188 -6.626 3.476 1.00 88.44 95 ARG A O 1
ATOM 736 N N . ARG A 1 96 ? 11.427 -6.471 3.557 1.00 86.50 96 ARG A N 1
ATOM 737 C CA . ARG A 1 96 ? 11.564 -7.152 4.855 1.00 86.50 96 ARG A CA 1
ATOM 738 C C . ARG A 1 96 ? 10.877 -6.375 5.979 1.00 86.50 96 ARG A C 1
ATOM 740 O O . ARG A 1 96 ? 10.028 -6.940 6.657 1.00 86.50 96 ARG A O 1
ATOM 747 N N . SER A 1 97 ? 11.197 -5.091 6.141 1.00 86.81 97 SER A N 1
ATOM 748 C CA . SER A 1 97 ? 10.560 -4.243 7.161 1.00 86.81 97 SER A CA 1
ATOM 749 C C . SER A 1 97 ? 9.051 -4.112 6.945 1.00 86.81 97 SER A C 1
ATOM 751 O O . SER A 1 97 ? 8.284 -4.153 7.897 1.00 86.81 97 SER A O 1
ATOM 753 N N . PHE A 1 98 ? 8.618 -4.006 5.690 1.00 88.38 98 PHE A N 1
ATOM 754 C CA . PHE A 1 98 ? 7.207 -3.929 5.330 1.00 88.38 98 PHE A CA 1
ATOM 755 C C . PHE A 1 98 ? 6.454 -5.227 5.641 1.00 88.38 98 PHE A C 1
ATOM 757 O O . PHE A 1 98 ? 5.383 -5.183 6.235 1.00 88.38 98 PHE A O 1
ATOM 764 N N . ASN A 1 99 ? 7.033 -6.385 5.313 1.00 87.94 99 ASN A N 1
ATOM 765 C CA . ASN A 1 99 ? 6.462 -7.683 5.668 1.00 87.94 99 ASN A CA 1
ATOM 766 C C . ASN A 1 99 ? 6.358 -7.851 7.186 1.00 87.94 99 ASN A C 1
ATOM 768 O O . ASN A 1 99 ? 5.358 -8.374 7.657 1.00 87.94 99 ASN A O 1
ATOM 772 N N . GLN A 1 100 ? 7.363 -7.388 7.936 1.00 86.81 100 GLN A N 1
ATOM 773 C CA . GLN A 1 100 ? 7.324 -7.410 9.396 1.00 86.81 100 GLN A CA 1
ATOM 774 C C . GLN A 1 100 ? 6.192 -6.530 9.934 1.00 86.81 100 GLN A C 1
ATOM 776 O O . GLN A 1 100 ? 5.438 -6.967 10.792 1.00 86.81 100 GLN A O 1
ATOM 781 N N . ALA A 1 101 ? 6.038 -5.312 9.410 1.00 86.88 101 ALA A N 1
ATOM 782 C CA . ALA A 1 101 ? 4.949 -4.424 9.808 1.00 86.88 101 ALA A CA 1
ATOM 783 C C . ALA A 1 101 ? 3.571 -5.030 9.490 1.00 86.88 101 ALA A C 1
ATOM 785 O O . ALA A 1 101 ? 2.665 -4.972 10.316 1.00 86.88 101 ALA A O 1
ATOM 786 N N . TRP A 1 102 ? 3.425 -5.661 8.321 1.00 87.44 102 TRP A N 1
ATOM 787 C CA . TRP A 1 102 ? 2.193 -6.355 7.945 1.00 87.44 102 TRP A CA 1
ATOM 788 C C . TRP A 1 102 ? 1.911 -7.581 8.824 1.00 87.44 102 TRP A C 1
ATOM 790 O O . TRP A 1 102 ? 0.768 -7.827 9.202 1.00 87.44 102 TRP A O 1
ATOM 800 N N . PHE A 1 103 ? 2.956 -8.324 9.189 1.00 84.81 103 PHE A N 1
ATOM 801 C CA . PHE A 1 103 ? 2.873 -9.448 10.117 1.00 84.81 103 PHE A CA 1
ATOM 802 C C . PHE A 1 103 ? 2.404 -8.994 11.506 1.00 84.81 103 PHE A C 1
ATOM 804 O O . PHE A 1 103 ? 1.448 -9.556 12.032 1.00 84.81 103 PHE A O 1
ATOM 811 N N . LEU A 1 104 ? 3.007 -7.931 12.053 1.00 82.25 104 LEU A N 1
ATOM 812 C CA . LEU A 1 104 ? 2.611 -7.341 13.336 1.00 82.25 104 LEU A CA 1
ATOM 813 C C . LEU A 1 104 ? 1.161 -6.846 13.309 1.00 82.25 104 LEU A C 1
ATOM 815 O O . LEU A 1 104 ? 0.399 -7.135 14.225 1.00 82.25 104 LEU A O 1
ATOM 819 N N . TYR A 1 105 ? 0.747 -6.184 12.226 1.00 79.31 105 TYR A N 1
ATOM 820 C CA . TYR A 1 105 ? -0.644 -5.761 12.050 1.00 79.31 105 TYR A CA 1
ATOM 821 C C . TYR A 1 105 ? -1.633 -6.940 12.088 1.00 79.31 105 TYR A C 1
ATOM 823 O O . TYR A 1 105 ? -2.729 -6.806 12.628 1.00 79.31 105 TYR A O 1
ATOM 831 N N . ARG A 1 106 ? -1.263 -8.097 11.520 1.00 75.06 106 ARG A N 1
ATOM 832 C CA . ARG A 1 106 ? -2.132 -9.281 11.448 1.00 75.06 106 ARG A CA 1
ATOM 833 C C . ARG A 1 106 ? -2.171 -10.085 12.754 1.00 75.06 106 ARG A C 1
ATOM 835 O O . ARG A 1 106 ? -3.246 -10.548 13.132 1.00 75.06 106 ARG A O 1
ATOM 842 N N . LEU A 1 107 ? -1.014 -10.312 13.376 1.00 74.81 107 LEU A N 1
ATOM 843 C CA . LEU A 1 107 ? -0.830 -11.319 14.437 1.00 74.81 107 LEU A CA 1
ATOM 844 C C . LEU A 1 107 ? -0.358 -10.741 15.777 1.00 74.81 107 LEU A C 1
ATOM 846 O O . LEU A 1 107 ? -0.475 -11.407 16.801 1.00 74.81 107 LEU A O 1
ATOM 850 N N . GLY A 1 108 ? 0.158 -9.516 15.779 1.00 67.25 108 GLY A N 1
ATOM 851 C CA . GLY A 1 108 ? 0.756 -8.886 16.952 1.00 67.25 108 GLY A CA 1
ATOM 852 C C . GLY A 1 108 ? 2.158 -9.338 17.304 1.00 67.25 108 GLY A C 1
ATOM 853 O O . GLY A 1 108 ? 2.760 -10.156 16.607 1.00 67.25 108 GLY A O 1
ATOM 854 N N . GLU A 1 109 ? 2.696 -8.747 18.374 1.00 63.34 109 GLU A N 1
ATOM 855 C CA . GLU A 1 109 ? 4.076 -8.973 18.830 1.00 63.34 109 GLU A CA 1
ATOM 856 C C . GLU A 1 109 ? 4.339 -10.433 19.219 1.00 63.34 109 GLU A C 1
ATOM 858 O O . GLU A 1 109 ? 5.439 -10.939 19.000 1.00 63.34 109 GLU A O 1
ATOM 863 N N . ASP A 1 110 ? 3.306 -11.136 19.692 1.00 63.03 110 ASP A N 1
ATOM 864 C CA . ASP A 1 110 ? 3.393 -12.533 20.122 1.00 63.03 110 ASP A CA 1
ATOM 865 C C . ASP A 1 110 ? 3.582 -13.517 18.959 1.00 63.03 110 ASP A C 1
ATOM 867 O O . ASP A 1 110 ? 3.949 -14.672 19.184 1.00 63.03 110 ASP A O 1
ATOM 871 N N . GLY A 1 111 ? 3.318 -13.082 17.717 1.00 57.97 111 GLY A N 1
ATOM 872 C CA . GLY A 1 111 ? 3.654 -13.802 16.486 1.00 57.97 111 GLY A CA 1
ATOM 873 C C . GLY A 1 111 ? 3.067 -15.208 16.350 1.00 57.97 111 GLY A C 1
ATOM 874 O O . GLY A 1 111 ? 3.487 -15.959 15.469 1.00 57.97 111 GLY A O 1
ATOM 875 N N . ARG A 1 112 ? 2.116 -15.593 17.207 1.00 57.94 112 ARG A N 1
ATOM 876 C CA . ARG A 1 112 ? 1.434 -16.881 17.110 1.00 57.94 112 ARG A CA 1
ATOM 877 C C . ARG A 1 112 ? 0.588 -16.849 15.842 1.00 57.94 112 ARG A C 1
ATOM 879 O O . ARG A 1 112 ? -0.282 -15.991 15.720 1.00 57.94 112 ARG A O 1
ATOM 886 N N . GLU A 1 113 ? 0.833 -17.776 14.915 1.00 52.78 113 GLU A N 1
ATOM 887 C CA . GLU A 1 113 ? -0.087 -18.086 13.813 1.00 52.78 113 GLU A CA 1
ATOM 888 C C . GLU A 1 113 ? -1.374 -18.659 14.412 1.00 52.78 113 GLU A C 1
ATOM 890 O O . GLU A 1 113 ? -1.598 -19.863 14.473 1.00 52.78 113 GLU A O 1
ATOM 895 N N . ILE A 1 114 ? -2.199 -17.778 14.957 1.00 53.06 114 ILE A N 1
ATOM 896 C CA . ILE A 1 114 ? -3.582 -18.073 15.266 1.00 53.06 114 ILE A CA 1
ATOM 897 C C . ILE A 1 114 ? -4.324 -17.702 13.985 1.00 53.06 114 ILE A C 1
ATOM 899 O O . ILE A 1 114 ? -4.142 -16.601 13.464 1.00 53.06 114 ILE A O 1
ATOM 903 N N . ASP A 1 115 ? -5.170 -18.594 13.473 1.00 52.69 115 ASP A N 1
ATOM 904 C CA . ASP A 1 115 ? -6.002 -18.376 12.274 1.00 52.69 115 ASP A CA 1
ATOM 905 C C . ASP A 1 115 ? -6.982 -17.186 12.395 1.00 52.69 115 ASP A C 1
ATOM 907 O O . ASP A 1 115 ? -7.824 -16.948 11.529 1.00 52.69 115 ASP A O 1
ATOM 911 N N . VAL A 1 116 ? -6.884 -16.413 13.475 1.00 57.41 116 VAL A N 1
ATOM 912 C CA . VAL A 1 116 ? -7.751 -15.303 13.828 1.00 57.41 116 VAL A CA 1
ATOM 913 C C . VAL A 1 116 ? -6.905 -14.038 13.918 1.00 57.41 116 VAL A C 1
ATOM 915 O O . VAL A 1 116 ? -5.936 -13.979 14.667 1.00 57.41 116 VAL A O 1
ATOM 918 N N . GLN A 1 117 ? -7.295 -13.000 13.179 1.00 61.53 117 GLN A N 1
ATOM 919 C CA . GLN A 1 117 ? -6.749 -11.659 13.381 1.00 61.53 117 GLN A CA 1
ATOM 920 C C . GLN A 1 117 ? -7.053 -11.155 14.782 1.00 61.53 117 GLN A C 1
ATOM 922 O O . GLN A 1 117 ? -8.219 -11.116 15.200 1.00 61.53 117 GLN A O 1
ATOM 927 N N . VAL A 1 118 ? -5.995 -10.723 15.463 1.00 63.50 118 VAL A N 1
ATOM 928 C CA . VAL A 1 118 ? -6.049 -10.232 16.834 1.00 63.50 118 VAL A CA 1
ATOM 929 C C . VAL A 1 118 ? -5.763 -8.734 16.843 1.00 63.50 118 VAL A C 1
ATOM 931 O O . VAL A 1 118 ? -4.614 -8.300 16.775 1.00 63.50 118 VAL A O 1
ATOM 934 N N . TYR A 1 119 ? -6.822 -7.933 16.958 1.00 66.88 119 TYR A N 1
ATOM 935 C CA . TYR A 1 119 ? -6.731 -6.471 16.996 1.00 66.88 119 TYR A CA 1
ATOM 936 C C . TYR A 1 119 ? -6.617 -5.892 18.415 1.00 66.88 119 TYR A C 1
ATOM 938 O O . TYR A 1 119 ? -6.639 -4.673 18.563 1.00 66.88 119 TYR A O 1
ATOM 946 N N . HIS A 1 120 ? -6.464 -6.725 19.458 1.00 63.34 120 HIS A N 1
ATOM 947 C CA . HIS A 1 120 ? -6.400 -6.278 20.863 1.00 63.34 120 HIS A CA 1
ATOM 948 C C . HIS A 1 120 ? -5.366 -5.165 21.099 1.00 63.34 120 HIS A C 1
ATOM 950 O O . HIS A 1 120 ? -5.641 -4.214 21.821 1.00 63.34 120 HIS A O 1
ATOM 956 N N . GLN A 1 121 ? -4.244 -5.217 20.381 1.00 61.31 121 GLN A N 1
ATOM 957 C CA . GLN A 1 121 ? -3.160 -4.226 20.403 1.00 61.31 121 GLN A CA 1
ATOM 958 C C . GLN A 1 121 ? -3.607 -2.792 20.064 1.00 61.31 121 GLN A C 1
ATOM 960 O O . GLN A 1 121 ? -2.947 -1.824 20.423 1.00 61.31 121 GLN A O 1
ATOM 965 N N . TYR A 1 122 ? -4.708 -2.648 19.324 1.00 61.25 122 TYR A N 1
ATOM 966 C CA . TYR A 1 122 ? -5.258 -1.361 18.901 1.00 61.25 122 TYR A CA 1
ATOM 967 C C . TYR A 1 122 ? -6.523 -0.975 19.681 1.00 61.25 122 TYR A C 1
ATOM 969 O O . TYR A 1 122 ? -7.080 0.095 19.440 1.00 61.25 122 TYR A O 1
ATOM 977 N N . MET A 1 123 ? -6.984 -1.830 20.600 1.00 60.06 123 MET A N 1
ATOM 978 C CA . MET A 1 123 ? -8.205 -1.622 21.384 1.00 60.06 123 MET A CA 1
ATOM 979 C C . MET A 1 123 ? -7.938 -1.014 22.767 1.00 60.06 123 MET A C 1
ATOM 981 O O . MET A 1 123 ? -8.843 -0.386 23.310 1.00 60.06 123 MET A O 1
ATOM 985 N N . GLU A 1 124 ? -6.713 -1.105 23.305 1.00 54.91 124 GLU A N 1
ATOM 986 C CA . GLU A 1 124 ? -6.347 -0.494 24.602 1.00 54.91 124 GLU A CA 1
ATOM 987 C C . GLU A 1 124 ? -6.626 1.022 24.655 1.00 54.91 124 GLU A C 1
ATOM 989 O O . GLU A 1 124 ? -6.90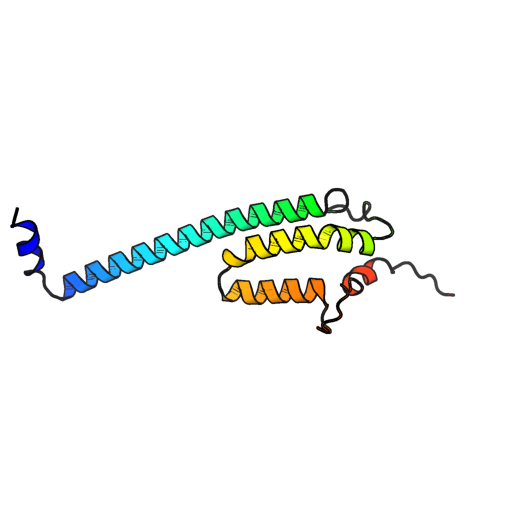9 1.574 25.715 1.00 54.91 124 GLU A O 1
ATOM 994 N N . PHE A 1 125 ? -6.647 1.707 23.507 1.00 50.25 125 PHE A N 1
ATOM 995 C CA . PHE A 1 125 ? -6.944 3.141 23.427 1.00 50.25 125 PHE A CA 1
ATOM 996 C C . PHE A 1 125 ? -8.416 3.504 23.705 1.00 50.25 125 PHE A C 1
ATOM 998 O O . PHE A 1 125 ? -8.715 4.679 23.908 1.00 50.25 125 PHE A O 1
ATOM 1005 N N . MET A 1 126 ? -9.335 2.529 23.709 1.00 48.84 126 MET A N 1
ATOM 1006 C CA . MET A 1 126 ? -10.768 2.748 23.961 1.00 48.84 126 MET A CA 1
ATOM 1007 C C . MET A 1 126 ? -11.169 2.472 25.421 1.00 48.84 126 MET A C 1
ATOM 1009 O O . MET A 1 126 ? -12.251 2.882 25.835 1.00 48.84 126 MET A O 1
ATOM 1013 N N . GLU A 1 127 ? -10.310 1.827 26.219 1.00 49.16 127 GLU A N 1
ATOM 1014 C CA . GLU A 1 127 ? -10.589 1.464 27.621 1.00 49.16 127 GLU A CA 1
ATOM 1015 C C . GLU A 1 127 ? -10.157 2.531 28.644 1.00 49.16 127 GLU A C 1
ATOM 1017 O O . GLU A 1 127 ? -10.214 2.309 29.853 1.00 49.16 127 GLU A O 1
ATOM 1022 N N . ALA A 1 128 ? -9.818 3.745 28.198 1.00 47.72 128 ALA A N 1
ATOM 1023 C CA . ALA A 1 128 ? -9.597 4.904 29.073 1.00 47.72 128 ALA A CA 1
ATOM 1024 C C . ALA A 1 128 ? -10.920 5.493 29.621 1.00 47.72 128 ALA A C 1
ATOM 1026 O O . ALA A 1 128 ? -11.156 6.700 29.582 1.00 47.72 128 ALA A O 1
ATOM 1027 N N . GLY A 1 129 ? -11.801 4.621 30.114 1.00 50.50 129 GLY A N 1
ATOM 1028 C CA . GLY A 1 129 ? -13.126 4.947 30.631 1.00 50.50 129 GLY A CA 1
ATOM 1029 C C . GLY A 1 129 ? -13.629 3.974 31.698 1.00 50.50 129 GLY A C 1
ATOM 1030 O O . GLY A 1 129 ? -14.838 3.873 31.877 1.00 50.50 129 GLY A O 1
ATOM 1031 N N . HIS A 1 130 ? -12.744 3.253 32.393 1.00 43.22 130 HIS A N 1
ATOM 1032 C CA . HIS A 1 130 ? -13.118 2.462 33.568 1.00 43.22 130 HIS A CA 1
ATOM 1033 C C . HIS A 1 130 ? -13.125 3.354 34.829 1.00 43.22 130 HIS A C 1
ATOM 1035 O O . HIS A 1 130 ? -12.049 3.689 35.331 1.00 43.22 130 HIS A O 1
ATOM 1041 N N . PRO A 1 131 ? -14.289 3.785 35.361 1.00 39.94 131 PRO A N 1
ATOM 1042 C CA . PRO A 1 131 ? -14.358 4.261 36.736 1.00 39.94 131 PRO A CA 1
ATOM 1043 C C . PRO A 1 131 ? -14.184 3.067 37.693 1.00 39.94 131 PRO A C 1
ATOM 1045 O O . PRO A 1 131 ? -14.617 1.962 37.362 1.00 39.94 131 PRO A O 1
ATOM 1048 N N . PRO A 1 132 ? -13.564 3.266 38.870 1.00 43.00 132 PRO A N 1
ATOM 1049 C CA . PRO A 1 132 ? -13.315 2.183 39.808 1.00 43.00 132 PRO A CA 1
ATOM 1050 C C . PRO A 1 132 ? -14.633 1.727 40.434 1.00 43.00 132 PRO A C 1
ATOM 1052 O O . PRO A 1 132 ? -15.326 2.549 41.033 1.00 43.00 132 PRO A O 1
ATOM 1055 N N . HIS A 1 133 ? -14.932 0.431 40.353 1.00 43.28 133 HIS A N 1
ATOM 1056 C CA . HIS A 1 133 ? -15.853 -0.250 41.265 1.00 43.28 133 HIS A CA 1
ATOM 1057 C C . HIS A 1 133 ? -15.370 -1.669 41.551 1.00 43.28 133 HIS A C 1
ATOM 1059 O O . HIS A 1 133 ? -15.214 -2.445 40.584 1.00 43.28 133 HIS A O 1
#

Secondary structure (DSSP, 8-state):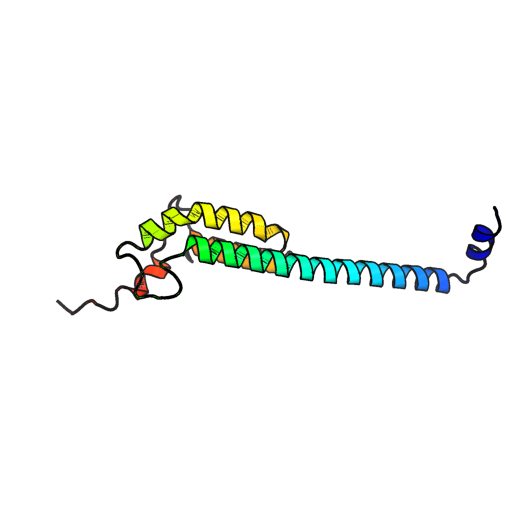
--HHHHTTTSS-HHHHHHHHHHHHHHHHHHHHHHHHHHHHHHHHHHHHHHHHHTTTTSS-GGG--S-HHHHHHHHHHHHHHHHHHHGGGS-HHHHHHHHHHHHHHHH-TT----SS---GGGTGGG-TT----